Protein AF-A0A9P3CLR7-F1 (afdb_monomer)

InterPro domains:
  IPR032157 Proteasome assembly chaperone 4 [PF16093] (35-112)

Foldseek 3Di:
DDPPDPPPDDDPPDPPDFDWDWDWDQFPVDRFKIWIWTWTDDPFEIEIEIEIDGNPDDVPPDFAWAWKKKWAQDPVDLQFIDMDTPGHDPQCRVVQRVVQSVCCSLVVGIYIGIYGPPPHPVRCPPVDPDRDDPPDDPPPPD

Radius of gyration: 17.9 Å; Cα contacts (8 Å, |Δi|>4): 237; chains: 1; bounding box: 57×42×43 Å

Solvent-accessible surface area (backbone atoms only — not comparable to full-atom values): 8605 Å² total; per-residue (Å²): 138,84,84,80,79,82,80,76,79,85,58,96,80,74,74,89,80,51,78,60,48,74,46,78,44,74,44,94,89,42,92,52,40,29,40,38,35,41,36,35,62,51,100,76,37,34,42,36,41,38,40,60,46,52,70,86,54,62,91,84,67,80,76,53,80,30,9,27,21,39,13,38,52,35,88,89,42,64,90,59,42,48,75,47,74,81,38,85,30,92,87,35,37,70,59,31,47,52,50,16,35,53,49,7,55,74,66,71,35,33,23,39,21,36,34,29,56,78,52,59,68,84,72,57,79,74,72,71,84,68,84,84,58,95,86,68,67,88,78,79,80,122

Structure (mmCIF, N/CA/C/O backbone):
data_AF-A0A9P3CLR7-F1
#
_entry.id   AF-A0A9P3CLR7-F1
#
loop_
_atom_site.group_PDB
_atom_site.id
_atom_site.type_symbol
_atom_site.label_atom_id
_atom_site.label_alt_id
_atom_site.label_comp_id
_atom_site.label_asym_id
_atom_site.label_entity_id
_atom_site.label_seq_id
_atom_site.pdbx_PDB_ins_code
_atom_site.Cartn_x
_atom_site.Cartn_y
_atom_site.Cartn_z
_atom_site.occupancy
_atom_site.B_iso_or_equiv
_atom_site.auth_seq_id
_atom_site.auth_comp_id
_atom_site.auth_asym_id
_atom_site.auth_atom_id
_atom_site.pdbx_PDB_model_num
ATOM 1 N N . MET A 1 1 ? 40.176 19.729 29.221 1.00 38.62 1 MET A N 1
ATOM 2 C CA . MET A 1 1 ? 39.387 18.941 28.251 1.00 38.62 1 MET A CA 1
ATOM 3 C C . MET A 1 1 ? 37.921 19.200 28.552 1.00 38.62 1 MET A C 1
ATOM 5 O O . MET A 1 1 ? 37.453 18.751 29.587 1.00 38.62 1 MET A O 1
ATOM 9 N N . ALA A 1 2 ? 37.247 20.025 27.751 1.00 32.38 2 ALA A N 1
ATOM 10 C CA . ALA A 1 2 ? 35.839 20.357 27.956 1.00 32.38 2 ALA A CA 1
ATOM 11 C C . ALA A 1 2 ? 34.982 19.419 27.096 1.00 32.38 2 ALA A C 1
ATOM 13 O O . ALA A 1 2 ? 35.128 19.404 25.877 1.00 32.38 2 ALA A O 1
ATOM 14 N N . ILE A 1 3 ? 34.137 18.617 27.744 1.00 37.31 3 ILE A N 1
ATOM 15 C CA . ILE A 1 3 ? 33.070 17.856 27.092 1.00 37.31 3 ILE A CA 1
ATOM 16 C C . ILE A 1 3 ? 31.961 18.857 26.773 1.00 37.31 3 ILE A C 1
ATOM 18 O O . ILE A 1 3 ? 31.272 19.345 27.665 1.00 37.31 3 ILE A O 1
ATOM 22 N N . SER A 1 4 ? 31.828 19.205 25.499 1.00 36.50 4 SER A N 1
ATOM 23 C CA . SER A 1 4 ? 30.659 19.898 24.974 1.00 36.50 4 SER A CA 1
ATOM 24 C C . SER A 1 4 ? 29.524 18.885 24.865 1.00 36.50 4 SER A C 1
ATOM 26 O O . SER A 1 4 ? 29.508 18.033 23.981 1.00 36.50 4 SER A O 1
ATOM 28 N N . THR A 1 5 ? 28.600 18.942 25.818 1.00 39.31 5 THR A N 1
ATOM 29 C CA . THR A 1 5 ? 27.315 18.248 25.751 1.00 39.31 5 THR A CA 1
ATOM 30 C C . THR A 1 5 ? 26.429 19.043 24.795 1.00 39.31 5 THR A C 1
ATOM 32 O O . THR A 1 5 ? 25.925 20.107 25.149 1.00 39.31 5 THR A O 1
ATOM 35 N N . GLU A 1 6 ? 26.287 18.579 23.554 1.00 38.53 6 GLU A N 1
ATOM 36 C CA . GLU A 1 6 ? 25.289 19.124 22.632 1.00 38.53 6 GLU A CA 1
ATOM 37 C C . GLU A 1 6 ? 23.899 18.669 23.089 1.00 38.53 6 GLU A C 1
ATOM 39 O O . GLU A 1 6 ? 23.469 17.539 22.864 1.00 38.53 6 GLU A O 1
ATOM 44 N N . THR A 1 7 ? 23.198 19.566 23.778 1.00 42.62 7 THR A N 1
ATOM 45 C CA . THR A 1 7 ? 21.771 19.440 24.073 1.00 42.62 7 THR A CA 1
ATOM 46 C C . THR A 1 7 ? 20.997 19.567 22.760 1.00 42.62 7 THR A C 1
ATOM 48 O O . THR A 1 7 ? 20.722 20.671 22.291 1.00 42.62 7 THR A O 1
ATOM 51 N N . GLN A 1 8 ? 20.672 18.431 22.140 1.00 46.34 8 GLN A N 1
ATOM 52 C CA . GLN A 1 8 ? 19.865 18.378 20.924 1.00 46.34 8 GLN A CA 1
ATOM 53 C C . GLN A 1 8 ? 18.441 18.866 21.226 1.00 46.34 8 GLN A C 1
ATOM 55 O O . GLN A 1 8 ? 17.709 18.268 22.015 1.00 46.34 8 GLN A O 1
ATOM 60 N N . ALA A 1 9 ? 18.061 19.983 20.603 1.00 45.53 9 ALA A N 1
ATOM 61 C CA . ALA A 1 9 ? 16.743 20.586 20.734 1.00 45.53 9 ALA A CA 1
ATOM 62 C C . ALA A 1 9 ? 15.651 19.609 20.268 1.00 45.53 9 ALA A C 1
ATOM 64 O O . ALA A 1 9 ? 15.642 19.162 19.119 1.00 45.53 9 ALA A O 1
ATOM 65 N N . THR A 1 10 ? 14.708 19.290 21.152 1.00 43.72 10 THR A N 1
ATOM 66 C CA . THR A 1 10 ? 13.539 18.472 20.822 1.00 43.72 10 THR A CA 1
ATOM 67 C C . THR A 1 10 ? 12.561 19.292 19.985 1.00 43.72 10 THR A C 1
ATOM 69 O O . THR A 1 10 ? 11.785 20.090 20.511 1.00 43.72 10 THR A O 1
ATOM 72 N N . VAL A 1 11 ? 12.604 19.095 18.669 1.00 58.28 11 VAL A N 1
ATOM 73 C CA . VAL A 1 11 ? 11.518 19.455 17.751 1.00 58.28 11 VAL A CA 1
ATOM 74 C C . VAL A 1 11 ? 10.360 18.483 17.990 1.00 58.28 11 VAL A C 1
ATOM 76 O O . VAL A 1 11 ? 10.569 17.272 18.057 1.00 58.28 11 VAL A O 1
ATOM 79 N N . ASN A 1 12 ? 9.132 18.996 18.117 1.00 45.81 12 ASN A N 1
ATOM 80 C CA . ASN A 1 12 ? 7.925 18.167 18.199 1.00 45.81 12 ASN A CA 1
ATOM 81 C C . ASN A 1 12 ? 7.864 17.210 16.993 1.00 45.81 12 ASN A C 1
ATOM 83 O O . ASN A 1 12 ? 7.601 17.642 15.874 1.00 45.81 12 ASN A O 1
ATOM 87 N N . GLY A 1 13 ? 8.128 15.920 17.230 1.00 50.97 13 GLY A N 1
ATOM 88 C CA . GLY A 1 13 ? 8.166 14.880 16.195 1.00 50.97 13 GLY A CA 1
ATOM 89 C C . GLY A 1 13 ? 9.228 13.793 16.395 1.00 50.97 13 GLY A C 1
ATOM 90 O O . GLY A 1 13 ? 9.168 12.762 15.731 1.00 50.97 13 GLY A O 1
ATOM 91 N N . THR A 1 14 ? 10.177 13.961 17.320 1.00 47.56 14 THR A N 1
ATOM 92 C CA . THR A 1 14 ? 11.213 12.950 17.584 1.00 47.56 14 THR A CA 1
ATOM 93 C C . THR A 1 14 ? 10.701 11.837 18.502 1.00 47.56 14 THR A C 1
ATOM 95 O O . THR A 1 14 ? 10.959 11.836 19.704 1.00 47.56 14 THR A O 1
ATOM 98 N N . HIS A 1 15 ? 9.991 10.853 17.945 1.00 52.66 15 HIS A N 1
ATOM 99 C CA . HIS A 1 15 ? 9.969 9.524 18.558 1.00 52.66 15 HIS A CA 1
ATOM 100 C C . HIS A 1 15 ? 11.337 8.879 18.300 1.00 52.66 15 HIS A C 1
ATOM 102 O O . HIS A 1 15 ? 11.645 8.479 17.183 1.00 52.66 15 HIS A O 1
ATOM 108 N N . THR A 1 16 ? 12.184 8.834 19.326 1.00 53.66 16 THR A N 1
ATOM 109 C CA . THR A 1 16 ? 13.605 8.457 19.246 1.00 53.66 16 THR A CA 1
ATOM 110 C C . THR A 1 16 ? 13.875 6.950 19.191 1.00 53.66 16 THR A C 1
ATOM 112 O O . THR A 1 16 ? 15.010 6.548 19.413 1.00 53.66 16 THR A O 1
ATOM 115 N N . ASP A 1 17 ? 12.882 6.097 18.919 1.00 55.81 17 ASP A N 1
ATOM 116 C CA . ASP A 1 17 ? 13.094 4.643 19.000 1.00 55.81 17 ASP A CA 1
ATOM 117 C C . ASP A 1 17 ? 12.179 3.817 18.079 1.00 55.81 17 ASP A C 1
ATOM 119 O O . ASP A 1 17 ? 11.542 2.848 18.483 1.00 55.81 17 ASP A O 1
ATOM 123 N N . SER A 1 18 ? 12.067 4.210 16.808 1.00 60.91 18 SER A N 1
ATOM 124 C CA . SER A 1 18 ? 11.531 3.315 15.776 1.00 60.91 18 SER A CA 1
ATOM 125 C C . SER A 1 18 ? 12.530 3.198 14.634 1.00 60.91 18 SER A C 1
ATOM 127 O O . SER A 1 18 ? 12.370 3.829 13.588 1.00 60.91 18 SER A O 1
ATOM 129 N N . LYS A 1 19 ? 13.596 2.415 14.840 1.00 72.19 19 LYS A N 1
ATOM 130 C CA . LYS A 1 19 ? 14.487 2.028 13.742 1.00 72.19 19 LYS A CA 1
ATOM 131 C C . LYS A 1 19 ? 13.629 1.407 12.624 1.00 72.19 19 LYS A C 1
ATOM 133 O O . LYS A 1 19 ? 12.928 0.432 12.911 1.00 72.19 19 LYS A O 1
ATOM 138 N N . PRO A 1 20 ? 13.648 1.950 11.392 1.00 74.06 20 PRO A N 1
ATOM 139 C CA . PRO A 1 20 ? 12.939 1.341 10.276 1.00 74.06 20 P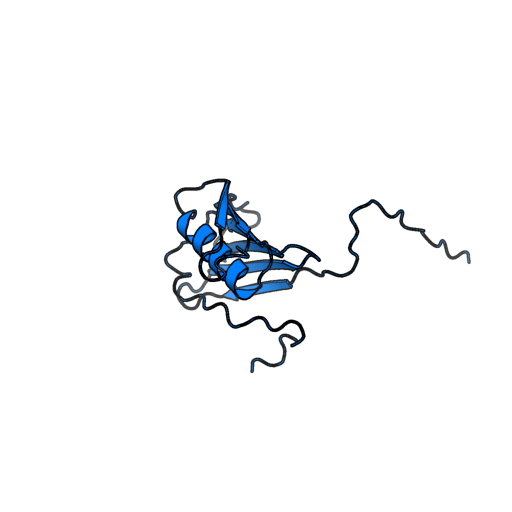RO A CA 1
ATOM 140 C C . PRO A 1 20 ? 13.415 -0.101 10.089 1.00 74.06 20 PRO A C 1
ATOM 142 O O . PRO A 1 20 ? 14.616 -0.378 10.102 1.00 74.06 20 PRO A O 1
ATOM 145 N N . LEU A 1 21 ? 12.472 -1.031 9.973 1.00 80.56 21 LEU A N 1
ATOM 146 C CA . LEU A 1 21 ? 12.766 -2.408 9.614 1.00 80.56 21 LEU A CA 1
ATOM 147 C C . LEU A 1 21 ? 12.962 -2.456 8.102 1.00 80.56 21 LEU A C 1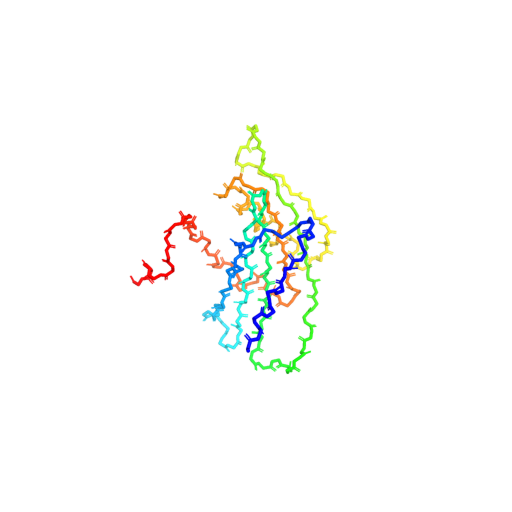
ATOM 149 O O . LEU A 1 21 ? 12.002 -2.339 7.342 1.00 80.56 21 LEU A O 1
ATOM 153 N N . GLU A 1 22 ? 14.211 -2.621 7.693 1.00 82.19 22 GLU A N 1
ATOM 154 C CA . GLU A 1 22 ? 14.605 -2.761 6.297 1.00 82.19 22 GLU A CA 1
ATOM 155 C C . GLU A 1 22 ? 14.810 -4.242 5.980 1.00 82.19 22 GLU A C 1
ATOM 157 O O . GLU A 1 22 ? 15.539 -4.948 6.683 1.00 82.19 22 GLU A O 1
ATOM 162 N N . LEU A 1 23 ? 14.132 -4.729 4.945 1.00 80.06 23 LEU A N 1
ATOM 163 C CA . LEU A 1 23 ? 14.207 -6.111 4.495 1.00 80.06 23 LEU A CA 1
ATOM 164 C C . LEU A 1 23 ? 14.378 -6.135 2.979 1.00 80.06 23 LEU A C 1
ATOM 166 O O . LEU A 1 23 ? 13.512 -5.655 2.256 1.00 80.06 23 LEU A O 1
ATOM 170 N N . ALA A 1 24 ? 15.470 -6.731 2.512 1.00 80.12 24 ALA A N 1
ATOM 171 C CA . ALA A 1 24 ? 15.693 -7.012 1.101 1.00 80.12 24 ALA A CA 1
ATOM 172 C C . ALA A 1 24 ? 15.456 -8.505 0.842 1.00 80.12 24 ALA A C 1
ATOM 174 O O . ALA A 1 24 ? 16.032 -9.346 1.533 1.00 80.12 24 ALA A O 1
ATOM 175 N N . ILE A 1 25 ? 14.593 -8.834 -0.118 1.00 79.69 25 ILE A N 1
ATOM 176 C CA . ILE A 1 25 ? 14.277 -10.215 -0.498 1.00 79.69 25 ILE A CA 1
ATOM 177 C C . ILE A 1 25 ? 14.556 -10.384 -1.985 1.00 79.69 25 ILE A C 1
ATOM 179 O O . ILE A 1 25 ? 13.980 -9.676 -2.812 1.00 79.69 25 ILE A O 1
ATOM 183 N N . ASP A 1 26 ? 15.399 -11.354 -2.320 1.00 78.88 26 ASP A N 1
ATOM 184 C CA . ASP A 1 26 ? 15.606 -11.777 -3.701 1.00 78.88 26 ASP A CA 1
ATOM 185 C C . ASP A 1 26 ? 14.389 -12.600 -4.155 1.00 78.88 26 ASP A C 1
ATOM 187 O O . ASP A 1 26 ? 13.971 -13.538 -3.464 1.00 78.88 26 ASP A O 1
ATOM 191 N N . LEU A 1 27 ? 13.779 -12.260 -5.296 1.00 70.00 27 LEU A N 1
ATOM 192 C CA . LEU A 1 27 ? 12.627 -13.031 -5.764 1.00 70.00 27 LEU A CA 1
ATOM 193 C C . LEU A 1 27 ? 13.081 -14.346 -6.416 1.00 70.00 27 LEU A C 1
ATOM 195 O O . LEU A 1 27 ? 13.928 -14.341 -7.308 1.00 70.00 27 LEU A O 1
ATOM 199 N N . PRO A 1 28 ? 12.442 -15.482 -6.085 1.00 65.31 28 PRO A N 1
ATOM 200 C CA . PRO A 1 28 ? 12.811 -16.784 -6.642 1.00 65.31 28 PRO A CA 1
ATOM 201 C C . PRO A 1 28 ? 12.490 -16.926 -8.137 1.00 65.31 28 PRO A C 1
ATOM 203 O O . PRO A 1 28 ? 12.972 -17.854 -8.780 1.00 65.31 28 PRO A O 1
ATOM 206 N N . ARG A 1 29 ? 11.637 -16.052 -8.692 1.00 65.25 29 ARG A N 1
ATOM 207 C CA . ARG A 1 29 ? 11.154 -16.141 -10.079 1.00 65.25 29 ARG A CA 1
ATOM 208 C C . ARG A 1 29 ? 11.986 -15.326 -11.074 1.00 65.25 29 ARG A C 1
ATOM 210 O O . ARG A 1 29 ? 11.907 -15.598 -12.267 1.00 65.25 29 ARG A O 1
ATOM 217 N N . SER A 1 30 ? 12.781 -14.380 -10.585 1.00 66.50 30 SER A N 1
ATOM 218 C CA . SER A 1 30 ? 13.512 -13.390 -11.379 1.00 66.50 30 SER A CA 1
ATOM 219 C C . SER A 1 30 ? 14.907 -13.191 -10.770 1.00 66.50 30 SER A C 1
ATOM 221 O O . SER A 1 30 ? 15.102 -12.294 -9.943 1.00 66.50 30 SER A O 1
ATOM 223 N N . PRO A 1 31 ? 15.879 -14.057 -11.112 1.00 65.19 31 PRO A N 1
ATOM 224 C CA . PRO A 1 31 ? 17.245 -13.936 -10.614 1.00 65.19 31 PRO A CA 1
ATOM 225 C C . PRO A 1 31 ? 17.848 -12.610 -11.099 1.00 65.19 31 PRO A C 1
ATOM 227 O O . PRO A 1 31 ? 18.172 -12.472 -12.272 1.00 65.19 31 PRO A O 1
ATOM 230 N N . GLY A 1 32 ? 17.938 -11.634 -10.193 1.00 70.88 32 GLY A N 1
ATOM 231 C CA . GLY A 1 32 ? 18.393 -10.266 -10.471 1.00 70.88 32 GLY A CA 1
ATOM 232 C C . GLY A 1 32 ? 17.517 -9.186 -9.828 1.00 70.88 32 GLY A C 1
ATOM 233 O O . GLY A 1 32 ? 18.026 -8.137 -9.437 1.00 70.88 32 GLY A O 1
ATOM 234 N N . LEU A 1 33 ? 16.228 -9.472 -9.606 1.00 75.81 33 LEU A N 1
ATOM 235 C CA . LEU A 1 33 ? 15.305 -8.535 -8.966 1.00 75.81 33 LEU A CA 1
ATOM 236 C C . LEU A 1 33 ? 15.282 -8.728 -7.445 1.00 75.81 33 LEU A C 1
ATOM 238 O O . LEU A 1 33 ? 15.056 -9.832 -6.936 1.00 75.81 33 LEU A O 1
ATOM 242 N N . LYS A 1 34 ? 15.453 -7.624 -6.718 1.00 78.81 34 LYS A N 1
ATOM 243 C CA . LYS A 1 34 ? 15.339 -7.566 -5.258 1.00 78.81 34 LYS A CA 1
ATOM 244 C C . LYS A 1 34 ? 14.189 -6.664 -4.854 1.00 78.81 34 LYS A C 1
ATOM 246 O O . LYS A 1 34 ? 14.073 -5.551 -5.359 1.00 78.81 34 LYS A O 1
ATOM 251 N N . LEU A 1 35 ? 13.364 -7.115 -3.914 1.00 80.69 35 LEU A N 1
ATOM 252 C CA . LEU A 1 35 ? 12.379 -6.263 -3.249 1.00 80.69 35 LEU A CA 1
ATOM 253 C C . LEU A 1 35 ? 12.980 -5.700 -1.977 1.00 80.69 35 LEU A C 1
ATOM 255 O O . LEU A 1 35 ? 13.351 -6.465 -1.092 1.00 80.69 35 LEU A O 1
ATOM 259 N N . ASN A 1 36 ? 12.997 -4.381 -1.860 1.00 84.19 36 ASN A N 1
ATOM 260 C CA . ASN A 1 36 ? 13.383 -3.679 -0.650 1.00 84.19 36 ASN A CA 1
ATOM 261 C C . ASN A 1 36 ? 12.117 -3.163 0.043 1.00 84.19 36 ASN A C 1
ATOM 263 O O . ASN A 1 36 ? 11.316 -2.410 -0.511 1.00 84.19 36 ASN A O 1
ATOM 267 N N . LEU A 1 37 ? 11.919 -3.609 1.273 1.00 84.31 37 LEU A N 1
ATOM 268 C CA . LEU A 1 37 ? 10.801 -3.271 2.139 1.00 84.31 37 LEU A CA 1
ATOM 269 C C . LEU A 1 37 ? 11.337 -2.414 3.277 1.00 84.31 37 LEU A C 1
ATOM 271 O O . LEU A 1 37 ? 12.168 -2.874 4.052 1.00 84.31 37 LEU A O 1
ATOM 275 N N . HIS A 1 38 ? 10.849 -1.187 3.396 1.00 87.12 38 HIS A N 1
ATOM 276 C CA . HIS A 1 38 ? 11.182 -0.280 4.486 1.00 87.12 38 HIS A CA 1
ATOM 277 C C . HIS A 1 38 ? 9.915 -0.061 5.313 1.00 87.12 38 HIS A C 1
ATOM 279 O O . HIS A 1 38 ? 8.968 0.600 4.881 1.00 87.12 38 HIS A O 1
ATOM 285 N N . LEU A 1 39 ? 9.877 -0.665 6.497 1.00 84.94 39 LEU A N 1
ATOM 286 C CA . LEU A 1 39 ? 8.744 -0.617 7.410 1.00 84.94 39 LEU A CA 1
ATOM 287 C C . LEU A 1 39 ? 9.073 0.261 8.620 1.00 84.94 39 LEU A C 1
ATOM 289 O O . LEU A 1 39 ? 9.881 -0.107 9.469 1.00 84.94 39 LEU A O 1
ATOM 293 N N . THR A 1 40 ? 8.373 1.381 8.756 1.00 86.62 40 THR A N 1
ATOM 294 C CA . THR A 1 40 ? 8.469 2.262 9.925 1.00 86.62 40 THR A CA 1
ATOM 295 C C . THR A 1 40 ? 7.236 2.080 10.799 1.00 86.62 40 THR A C 1
ATOM 297 O O . THR A 1 40 ? 6.109 2.362 10.386 1.00 86.62 40 THR A O 1
ATOM 300 N N . ILE A 1 41 ? 7.440 1.609 12.027 1.00 84.06 41 ILE A N 1
ATOM 301 C CA . ILE A 1 41 ? 6.365 1.419 13.004 1.00 84.06 41 ILE A CA 1
ATOM 302 C C . ILE A 1 41 ? 6.313 2.652 13.903 1.00 84.06 41 ILE A C 1
ATOM 304 O O . ILE A 1 41 ? 7.195 2.856 14.730 1.00 84.06 41 ILE A O 1
ATOM 308 N N . LEU A 1 42 ? 5.269 3.463 13.756 1.00 83.94 42 LEU A N 1
ATOM 309 C CA . LEU A 1 42 ? 5.005 4.610 14.620 1.00 83.94 42 LEU A CA 1
ATOM 310 C C . LEU A 1 42 ? 4.040 4.210 15.746 1.00 83.94 42 LEU A C 1
ATOM 312 O O . LEU A 1 42 ? 3.390 3.162 15.707 1.00 83.94 42 LEU A O 1
ATOM 316 N N . ALA A 1 43 ? 3.898 5.071 16.756 1.00 82.38 43 ALA A N 1
ATOM 317 C CA . ALA A 1 43 ? 3.028 4.801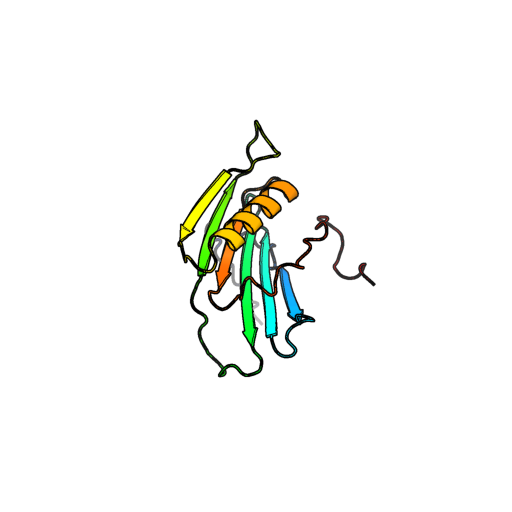 17.904 1.00 82.38 43 ALA A CA 1
ATOM 318 C C . ALA A 1 43 ? 1.567 4.507 17.487 1.00 82.38 43 ALA A C 1
ATOM 320 O O . ALA A 1 43 ? 0.939 3.559 17.978 1.00 82.38 43 ALA A O 1
ATOM 321 N N . ASN A 1 44 ? 1.043 5.286 16.533 1.00 84.38 44 ASN A N 1
ATOM 322 C CA . ASN A 1 44 ? -0.359 5.232 16.103 1.00 84.38 44 ASN A CA 1
ATOM 323 C C . ASN A 1 44 ? -0.561 4.846 14.626 1.00 84.38 44 ASN A C 1
ATOM 325 O O . ASN A 1 44 ? -1.691 4.792 14.151 1.00 84.38 44 ASN A O 1
ATOM 329 N N . SER A 1 45 ? 0.507 4.586 13.878 1.00 87.38 45 SER A N 1
ATOM 330 C CA . SER A 1 45 ? 0.405 4.239 12.461 1.00 87.38 45 SER A CA 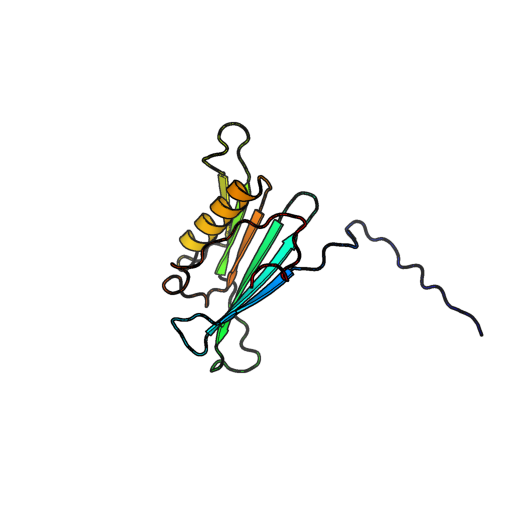1
ATOM 331 C C . SER A 1 45 ? 1.609 3.436 11.999 1.00 87.38 45 SER A C 1
ATOM 333 O O . SER A 1 45 ? 2.616 3.326 12.693 1.00 87.38 45 SER A O 1
ATOM 335 N N . ILE A 1 46 ? 1.487 2.832 10.826 1.00 89.38 46 ILE A N 1
ATOM 336 C CA . ILE A 1 46 ? 2.546 2.031 10.222 1.00 89.38 46 ILE A CA 1
ATOM 337 C C . ILE A 1 46 ? 2.784 2.555 8.814 1.00 89.38 46 ILE A C 1
ATOM 339 O O . ILE A 1 46 ? 1.826 2.742 8.068 1.00 89.38 46 ILE A O 1
ATOM 343 N N . LEU A 1 47 ? 4.040 2.806 8.459 1.00 89.94 47 LEU A N 1
ATOM 344 C CA . LEU A 1 47 ? 4.440 3.227 7.119 1.00 89.94 47 LEU A CA 1
ATOM 345 C C . LEU A 1 47 ? 5.192 2.077 6.459 1.00 89.94 47 LEU A C 1
ATOM 347 O O . LEU A 1 47 ? 6.188 1.612 7.005 1.00 89.94 47 LEU A O 1
ATOM 351 N N . LEU A 1 48 ? 4.721 1.619 5.305 1.00 88.62 48 LEU A N 1
ATOM 352 C CA . LEU A 1 48 ? 5.393 0.607 4.501 1.00 88.62 48 LEU A CA 1
ATOM 353 C C . LEU A 1 48 ? 5.752 1.190 3.140 1.00 88.62 48 LEU A C 1
ATOM 355 O O . LEU A 1 48 ? 4.852 1.451 2.343 1.00 88.62 48 LEU A O 1
ATOM 359 N N . PHE A 1 49 ? 7.053 1.276 2.877 1.00 88.81 49 PHE A N 1
ATOM 360 C CA . PHE A 1 49 ? 7.611 1.579 1.569 1.00 88.81 49 PHE A CA 1
ATOM 361 C C . PHE A 1 49 ? 8.120 0.298 0.923 1.00 88.81 49 PHE A C 1
ATOM 363 O O . PHE A 1 49 ? 8.987 -0.375 1.473 1.00 88.81 49 PHE A O 1
ATOM 370 N N . LEU A 1 50 ? 7.573 -0.042 -0.240 1.00 85.19 50 LEU A N 1
ATOM 371 C CA . LEU A 1 50 ? 8.060 -1.138 -1.068 1.00 85.19 50 LEU A CA 1
ATOM 372 C C . LEU A 1 50 ? 8.713 -0.568 -2.326 1.00 85.19 50 LEU A C 1
ATOM 374 O O . LEU A 1 50 ? 8.068 0.144 -3.097 1.00 85.19 50 LEU A O 1
ATOM 378 N N . THR A 1 51 ? 9.970 -0.923 -2.547 1.00 83.38 51 THR A N 1
ATOM 379 C CA . THR A 1 51 ? 10.712 -0.618 -3.768 1.00 83.38 51 THR A CA 1
ATOM 380 C C . THR A 1 51 ? 11.292 -1.903 -4.347 1.00 83.38 51 THR A C 1
ATOM 382 O O . THR A 1 51 ? 11.483 -2.893 -3.641 1.00 83.38 51 THR A O 1
ATOM 385 N N . SER A 1 52 ? 11.546 -1.912 -5.647 1.00 79.50 52 SER A N 1
ATOM 386 C CA . SER A 1 52 ? 12.295 -2.972 -6.314 1.00 79.50 52 SER A CA 1
ATOM 387 C C . SER A 1 52 ? 13.599 -2.399 -6.842 1.00 79.50 52 SER A C 1
ATOM 389 O O . SER A 1 52 ? 13.675 -1.221 -7.179 1.00 79.50 52 SER A O 1
ATOM 391 N N . THR A 1 53 ? 14.630 -3.226 -6.880 1.00 78.06 53 THR A N 1
ATOM 392 C CA . THR A 1 53 ? 15.904 -2.909 -7.519 1.00 78.06 53 THR A CA 1
ATOM 393 C C . THR A 1 53 ? 16.293 -4.086 -8.388 1.00 78.06 53 THR A C 1
ATOM 395 O O . THR A 1 53 ? 16.396 -5.204 -7.877 1.00 78.06 53 THR A O 1
ATOM 398 N N . ASP A 1 54 ? 16.510 -3.838 -9.672 1.00 78.19 54 ASP A N 1
ATOM 399 C CA . ASP A 1 54 ? 17.110 -4.802 -10.586 1.00 78.19 54 ASP A CA 1
ATOM 400 C C . ASP A 1 54 ? 18.639 -4.653 -10.568 1.00 78.19 54 ASP A C 1
ATOM 402 O O . ASP A 1 54 ? 19.177 -3.545 -10.579 1.00 78.19 54 ASP A O 1
ATOM 406 N N . SER A 1 55 ? 19.350 -5.776 -10.514 1.00 72.19 55 SER A N 1
ATOM 407 C CA . SER A 1 55 ? 20.805 -5.840 -10.639 1.00 72.19 55 SER A CA 1
ATOM 408 C C . SER A 1 55 ? 21.348 -5.318 -11.972 1.00 72.19 55 SER A C 1
ATOM 410 O O . SER A 1 55 ? 22.498 -4.886 -12.002 1.00 72.19 55 SER A O 1
ATOM 412 N N . ASP A 1 56 ? 20.548 -5.350 -13.043 1.00 70.69 56 ASP A N 1
ATOM 413 C CA . ASP A 1 56 ? 20.946 -4.865 -14.374 1.00 70.69 56 ASP A CA 1
ATOM 414 C C . ASP A 1 56 ? 20.550 -3.389 -14.604 1.00 70.69 56 ASP A C 1
ATOM 416 O O . ASP A 1 56 ? 20.843 -2.793 -15.644 1.00 70.69 56 ASP A O 1
ATOM 420 N N . ALA A 1 57 ? 19.886 -2.762 -13.623 1.00 68.19 57 ALA A N 1
ATOM 421 C CA . ALA A 1 57 ? 19.520 -1.355 -13.695 1.00 68.19 57 ALA A CA 1
ATOM 422 C C . ALA A 1 57 ? 20.734 -0.437 -13.483 1.00 68.19 57 ALA A C 1
ATOM 424 O O . ALA A 1 57 ? 21.649 -0.711 -12.704 1.00 68.19 57 ALA A O 1
ATOM 425 N N . LEU A 1 58 ? 20.714 0.714 -14.163 1.00 67.19 58 LEU A N 1
ATOM 426 C CA . LEU A 1 58 ? 21.742 1.746 -14.029 1.00 67.19 58 LEU A CA 1
ATOM 427 C C . LEU A 1 58 ? 21.887 2.194 -12.559 1.00 67.19 58 LEU A C 1
ATOM 429 O O . LEU A 1 58 ? 20.876 2.485 -11.906 1.00 67.19 58 LEU A O 1
ATOM 433 N N . PRO A 1 59 ? 23.122 2.335 -12.037 1.00 59.25 59 PRO A N 1
ATOM 434 C CA . PRO A 1 59 ? 23.335 2.904 -10.711 1.00 59.25 59 PRO A CA 1
ATOM 435 C C . PRO A 1 59 ? 22.756 4.328 -10.673 1.00 59.25 59 PRO A C 1
ATOM 437 O O . PRO A 1 59 ? 23.006 5.120 -11.579 1.00 59.25 59 PRO A O 1
ATOM 440 N N . ASN A 1 60 ? 21.975 4.644 -9.632 1.00 60.50 60 ASN A N 1
ATOM 441 C CA . ASN A 1 60 ? 21.175 5.874 -9.476 1.00 60.50 60 ASN A CA 1
ATOM 442 C C . ASN A 1 60 ? 19.939 6.024 -10.387 1.00 60.50 60 ASN A C 1
ATOM 444 O O . ASN A 1 60 ? 19.427 7.138 -10.529 1.00 60.50 60 ASN A O 1
ATOM 448 N N . SER A 1 61 ? 19.395 4.943 -10.954 1.00 63.84 61 SER A N 1
ATOM 449 C CA . SER A 1 61 ? 18.057 5.015 -11.552 1.00 63.84 61 SER A CA 1
ATOM 450 C C . SER A 1 61 ? 17.018 5.342 -10.470 1.00 63.84 61 SER A C 1
ATOM 452 O O . SER A 1 61 ? 16.759 4.546 -9.567 1.00 63.84 61 SER A O 1
ATOM 454 N N . ALA A 1 62 ? 16.463 6.555 -10.512 1.00 63.00 62 ALA A N 1
ATOM 455 C CA . ALA A 1 62 ? 15.410 6.973 -9.597 1.0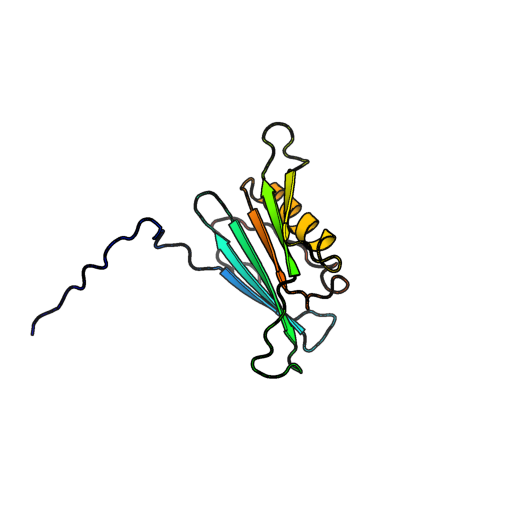0 63.00 62 ALA A CA 1
ATOM 456 C C . ALA A 1 62 ? 14.099 6.294 -10.007 1.00 63.00 62 ALA A C 1
ATOM 458 O O . ALA A 1 62 ? 13.492 6.654 -11.016 1.00 63.00 62 ALA A O 1
ATOM 459 N N . VAL A 1 63 ? 13.668 5.310 -9.220 1.00 71.81 63 VAL A N 1
ATOM 460 C CA . VAL A 1 63 ? 12.411 4.600 -9.468 1.00 71.81 63 VAL A CA 1
ATOM 461 C C . VAL A 1 63 ? 11.235 5.550 -9.248 1.00 71.81 63 VAL A C 1
ATOM 463 O O . VAL A 1 63 ? 11.157 6.239 -8.226 1.00 71.81 63 VAL A O 1
ATOM 466 N N . GLN A 1 64 ? 10.311 5.594 -10.208 1.00 77.56 64 GLN A N 1
ATOM 467 C CA . GLN A 1 64 ? 9.102 6.406 -10.096 1.00 77.56 64 GLN A CA 1
ATOM 468 C C . GLN A 1 64 ? 8.222 5.913 -8.942 1.00 77.56 64 GLN A C 1
ATOM 470 O O . GLN A 1 64 ? 8.112 4.716 -8.664 1.00 77.56 64 GLN A O 1
ATOM 475 N N . MET A 1 65 ? 7.598 6.855 -8.236 1.00 78.62 65 MET A N 1
ATOM 476 C CA . MET A 1 65 ? 6.675 6.539 -7.152 1.00 78.62 65 MET A CA 1
ATOM 477 C C . MET A 1 65 ? 5.356 6.037 -7.743 1.00 78.62 65 MET A C 1
ATOM 479 O O . MET A 1 65 ? 4.668 6.774 -8.444 1.00 78.62 65 MET A O 1
ATOM 483 N N . GLY A 1 66 ? 5.004 4.788 -7.438 1.00 85.62 66 GLY A N 1
ATOM 484 C CA . GLY A 1 66 ? 3.718 4.196 -7.789 1.00 85.62 66 GLY A CA 1
ATOM 485 C C . GLY A 1 66 ? 2.632 4.586 -6.786 1.00 85.62 66 GLY A C 1
ATOM 486 O O . GLY A 1 66 ? 2.719 5.606 -6.105 1.00 85.62 66 GLY A O 1
ATOM 487 N N . SER A 1 67 ? 1.580 3.773 -6.682 1.00 90.06 67 SER A N 1
ATOM 488 C CA . SER A 1 67 ? 0.402 4.103 -5.870 1.00 90.06 67 SER A CA 1
ATOM 489 C C . SER A 1 67 ? 0.711 4.242 -4.378 1.00 90.06 67 SER A C 1
ATOM 491 O O . SER A 1 67 ? 1.430 3.423 -3.799 1.00 90.06 67 SER A O 1
ATOM 493 N N . PHE A 1 68 ? 0.072 5.227 -3.740 1.00 92.75 68 PHE A N 1
ATOM 494 C CA . PHE A 1 68 ? 0.122 5.455 -2.298 1.00 92.75 68 PHE A CA 1
ATOM 495 C C . PHE A 1 68 ? -1.279 5.375 -1.700 1.00 92.75 68 PHE A C 1
ATOM 497 O O . PHE A 1 68 ? -2.1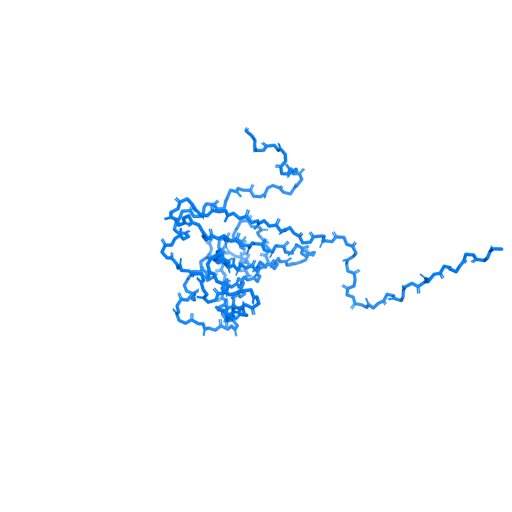68 6.145 -2.067 1.00 92.75 68 PHE A O 1
ATOM 504 N N . VAL A 1 69 ? -1.483 4.441 -0.772 1.00 94.44 69 VAL A N 1
ATOM 505 C CA . VAL A 1 69 ? -2.792 4.157 -0.179 1.00 94.44 69 VAL A CA 1
ATOM 506 C C . VAL A 1 69 ? -2.710 4.232 1.335 1.00 94.44 69 VAL A C 1
ATOM 508 O O . VAL A 1 69 ? -1.823 3.659 1.968 1.00 94.44 69 VAL A O 1
ATOM 511 N N . TYR A 1 70 ? -3.689 4.909 1.915 1.00 94.56 70 TYR A N 1
ATOM 512 C CA . TYR A 1 70 ? -3.959 4.907 3.339 1.00 94.56 70 TYR A CA 1
ATOM 513 C C . TYR A 1 70 ? -5.065 3.903 3.655 1.00 94.56 70 TYR A C 1
ATOM 515 O O . TYR A 1 70 ? -6.083 3.870 2.968 1.00 94.56 70 TYR A O 1
ATOM 523 N N . ALA A 1 71 ? -4.901 3.096 4.696 1.00 94.00 71 ALA A N 1
ATOM 524 C CA . ALA A 1 71 ? -5.942 2.202 5.180 1.00 94.00 71 ALA A CA 1
ATOM 525 C C . ALA A 1 71 ? -6.146 2.338 6.689 1.00 94.00 71 ALA A C 1
ATOM 527 O O . ALA A 1 71 ? -5.208 2.579 7.452 1.00 94.00 71 ALA A O 1
ATOM 528 N N . LEU A 1 72 ? -7.406 2.213 7.106 1.00 92.88 72 LEU A N 1
ATOM 529 C CA . LEU A 1 72 ? -7.859 2.455 8.470 1.00 92.88 72 LEU A CA 1
ATOM 530 C C . LEU A 1 72 ? -8.716 1.271 8.948 1.00 92.88 72 LEU A C 1
ATOM 532 O O . LEU A 1 72 ? -9.579 0.795 8.198 1.00 92.88 72 LEU A O 1
ATOM 536 N N . PRO A 1 73 ? -8.473 0.752 10.167 1.00 91.12 73 PRO A N 1
ATOM 537 C CA . PRO A 1 73 ? -9.229 -0.376 10.688 1.00 91.12 73 PRO A CA 1
ATOM 538 C C . PRO A 1 73 ? -10.624 0.086 11.109 1.00 91.12 73 PRO A C 1
ATOM 540 O O . PRO A 1 73 ? -10.763 0.983 11.939 1.00 91.12 73 PRO A O 1
ATOM 543 N N . ASP A 1 74 ? -11.661 -0.541 10.564 1.00 89.31 74 ASP A N 1
ATOM 544 C CA . ASP A 1 74 ? -13.021 -0.290 11.026 1.00 89.31 74 ASP A CA 1
ATOM 545 C C . ASP A 1 74 ? -13.255 -0.982 12.381 1.00 89.31 74 ASP A C 1
ATOM 547 O O . ASP A 1 74 ? -12.925 -2.155 12.573 1.00 89.31 74 ASP A O 1
ATOM 551 N N . ARG A 1 75 ? -13.817 -0.231 13.334 1.00 84.62 75 ARG A N 1
ATOM 552 C CA . ARG A 1 75 ? -14.164 -0.719 14.675 1.00 84.62 75 ARG A CA 1
ATOM 553 C C . ARG A 1 75 ? -15.451 -1.541 14.671 1.00 84.62 75 ARG A C 1
ATOM 555 O O . ARG A 1 75 ? -15.607 -2.392 15.540 1.00 84.62 75 ARG A O 1
ATOM 562 N N . TYR A 1 76 ? -16.354 -1.290 13.723 1.00 86.75 76 TYR A N 1
ATOM 563 C CA . TYR A 1 76 ? -17.630 -1.999 13.622 1.00 86.75 76 TYR A CA 1
ATOM 564 C C . TYR A 1 76 ? -17.491 -3.294 12.822 1.00 86.75 76 TYR A C 1
ATOM 566 O O . TYR A 1 76 ? -18.061 -4.314 13.204 1.00 86.75 76 TYR A O 1
ATOM 574 N N . ASN A 1 77 ? -16.688 -3.280 11.754 1.00 86.62 77 ASN A N 1
ATOM 575 C CA . ASN A 1 77 ? -16.393 -4.462 10.959 1.00 86.62 77 ASN A CA 1
ATOM 576 C C . ASN A 1 77 ? -14.876 -4.697 10.783 1.00 86.62 77 ASN A C 1
ATOM 578 O O . ASN A 1 77 ? -14.292 -4.307 9.767 1.00 86.62 77 ASN A O 1
ATOM 582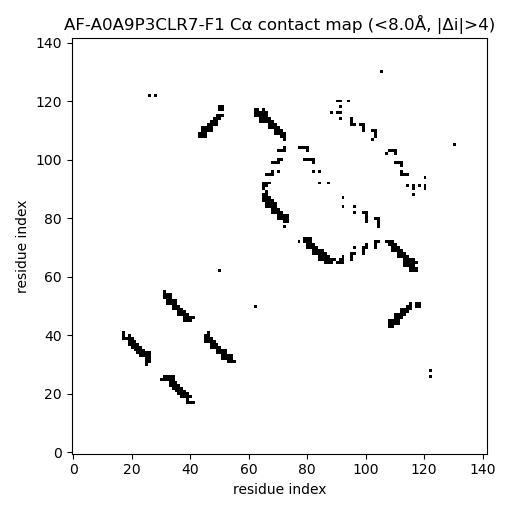 N N . PRO A 1 78 ? -14.218 -5.442 11.694 1.00 81.44 78 PRO A N 1
ATOM 583 C CA . PRO A 1 78 ? -12.776 -5.698 11.613 1.00 81.44 78 PRO A CA 1
ATOM 584 C C . PRO A 1 78 ? -12.373 -6.570 10.410 1.00 81.44 78 PRO A C 1
ATOM 586 O O . PRO A 1 78 ? -11.187 -6.709 10.105 1.00 81.44 78 PRO A O 1
ATOM 589 N N . SER A 1 79 ? -13.337 -7.185 9.715 1.00 84.56 79 SER A N 1
ATOM 590 C CA . SER A 1 79 ? -13.070 -7.965 8.504 1.00 84.56 79 SER A CA 1
ATOM 591 C C . SER A 1 79 ? -12.869 -7.092 7.261 1.00 84.56 79 SER A C 1
ATOM 593 O O . SER A 1 79 ? -12.209 -7.538 6.317 1.00 84.56 79 SER A O 1
ATOM 595 N N . GLN A 1 80 ? -13.376 -5.853 7.279 1.00 87.75 80 GLN A N 1
ATOM 596 C CA . GLN A 1 80 ? -13.428 -4.960 6.126 1.00 87.75 80 GLN A CA 1
ATOM 597 C C . GLN A 1 80 ? -12.828 -3.582 6.456 1.00 87.75 80 GLN A C 1
ATOM 599 O O . GLN A 1 80 ? -13.553 -2.626 6.716 1.00 87.75 80 GLN A O 1
ATOM 604 N N . PRO A 1 81 ? -11.492 -3.450 6.428 1.00 89.75 81 PRO A N 1
ATOM 605 C CA . PRO A 1 81 ? -10.839 -2.158 6.605 1.00 89.75 81 PRO A CA 1
ATOM 606 C C . PRO A 1 81 ? -11.129 -1.210 5.434 1.00 89.75 81 PRO A C 1
ATOM 608 O O . PRO A 1 81 ? -11.213 -1.624 4.269 1.00 89.75 81 PRO A O 1
ATOM 611 N N . MET A 1 82 ? -11.237 0.079 5.752 1.00 91.69 82 MET A N 1
ATOM 612 C CA . MET A 1 82 ? -11.422 1.148 4.773 1.00 91.69 82 MET A CA 1
ATOM 613 C C . MET A 1 82 ? -10.075 1.533 4.162 1.00 91.69 82 MET A C 1
ATOM 615 O O . MET A 1 82 ? -9.053 1.504 4.843 1.00 91.69 82 MET A O 1
ATOM 619 N N . SER A 1 83 ? -10.066 1.901 2.883 1.00 92.62 83 SER A N 1
ATOM 620 C CA . SER A 1 83 ? -8.857 2.316 2.166 1.00 92.62 83 SER A CA 1
ATOM 621 C C . SER A 1 83 ? -9.128 3.547 1.313 1.00 92.62 83 SER A C 1
ATOM 623 O O . SER A 1 83 ? -10.122 3.568 0.588 1.00 92.62 83 SER A O 1
ATOM 625 N N . THR A 1 84 ? -8.207 4.501 1.331 1.00 95.12 84 THR A N 1
ATOM 626 C CA . THR A 1 84 ? -8.238 5.737 0.552 1.00 95.12 84 THR A CA 1
ATOM 627 C C . THR A 1 84 ? -6.924 5.866 -0.205 1.00 95.12 84 THR A C 1
ATOM 629 O O . THR A 1 84 ? -5.857 5.911 0.406 1.00 95.12 84 THR A O 1
ATOM 632 N N . ALA A 1 85 ? -6.983 5.9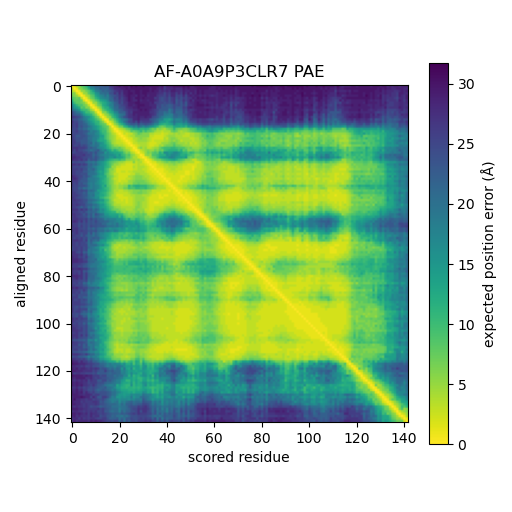20 -1.534 1.00 92.88 85 ALA A N 1
ATOM 633 C CA . ALA A 1 85 ? -5.804 6.188 -2.347 1.00 92.88 85 ALA A CA 1
ATOM 634 C C . ALA A 1 85 ? -5.467 7.685 -2.283 1.00 92.88 85 ALA A C 1
ATOM 636 O O . ALA A 1 85 ? -6.312 8.522 -2.587 1.00 92.88 85 ALA A O 1
ATOM 637 N N . LEU A 1 86 ? -4.246 8.007 -1.858 1.00 93.31 86 LEU A N 1
ATOM 638 C CA . LEU A 1 86 ? -3.710 9.371 -1.827 1.00 93.31 86 LEU A CA 1
ATOM 639 C C . LEU A 1 86 ? -2.989 9.708 -3.136 1.00 93.31 86 LEU A C 1
ATOM 641 O O . LEU A 1 86 ? -3.023 10.850 -3.583 1.00 93.31 86 LEU A O 1
ATOM 645 N N . TYR A 1 87 ? -2.370 8.702 -3.754 1.00 91.62 87 TYR A N 1
ATOM 646 C CA . TYR A 1 87 ? -1.795 8.783 -5.091 1.00 91.62 87 TYR A CA 1
ATOM 647 C C . TYR A 1 87 ? -2.165 7.528 -5.877 1.00 91.62 87 TYR A C 1
ATOM 649 O O . TYR A 1 87 ? -2.057 6.409 -5.368 1.00 91.62 87 TYR A O 1
ATOM 657 N N . THR A 1 88 ? -2.621 7.721 -7.110 1.00 90.50 88 THR A N 1
ATOM 658 C CA . THR A 1 88 ? -3.188 6.663 -7.946 1.00 90.50 88 THR A CA 1
ATOM 659 C C . THR A 1 88 ? -2.327 6.443 -9.181 1.00 90.50 88 THR A C 1
ATOM 661 O O . THR A 1 88 ? -2.312 7.286 -10.075 1.00 90.50 88 THR A O 1
ATOM 664 N N . ALA A 1 89 ? -1.670 5.289 -9.254 1.00 89.25 89 ALA A N 1
ATOM 665 C CA . ALA A 1 89 ? -1.015 4.792 -10.458 1.00 89.25 89 ALA A CA 1
ATOM 666 C C . ALA A 1 89 ? -1.739 3.510 -10.916 1.00 89.25 89 ALA A C 1
ATOM 668 O O . ALA A 1 89 ? -1.793 2.539 -10.152 1.00 89.25 89 ALA A O 1
ATOM 669 N N . PRO A 1 90 ? -2.324 3.476 -12.128 1.00 84.19 90 PRO A N 1
ATOM 670 C CA . PRO A 1 90 ? -3.245 2.412 -12.542 1.00 84.19 90 PRO A CA 1
ATOM 671 C C . PRO A 1 90 ? -2.608 1.014 -12.566 1.00 84.19 90 PRO A C 1
ATOM 673 O O . PRO A 1 90 ? -3.313 0.029 -12.395 1.00 84.19 90 PRO A O 1
ATOM 676 N N . SER A 1 91 ? -1.286 0.926 -12.722 1.00 83.94 91 SER A N 1
ATOM 677 C CA . SER A 1 91 ? -0.514 -0.323 -12.733 1.00 83.94 91 SER A CA 1
ATOM 678 C C . SER A 1 91 ? -0.327 -0.973 -11.355 1.00 83.94 91 SER A C 1
ATOM 680 O O . SER A 1 91 ? -0.073 -2.167 -11.283 1.00 83.94 91 SER A O 1
ATOM 682 N N . SER A 1 92 ? -0.429 -0.208 -10.261 1.00 85.81 92 SER A N 1
ATOM 683 C CA . SER A 1 92 ? -0.088 -0.664 -8.897 1.00 85.81 92 SER A CA 1
ATOM 684 C C . SER A 1 92 ? -1.191 -0.421 -7.861 1.00 85.81 92 SER A C 1
ATOM 686 O O . SER A 1 92 ? -1.058 -0.812 -6.700 1.00 85.81 92 SER A O 1
ATOM 688 N N . LEU A 1 93 ? -2.294 0.222 -8.255 1.00 88.88 93 LEU A N 1
ATOM 689 C CA . LEU A 1 93 ? -3.367 0.642 -7.352 1.00 88.88 93 LEU A CA 1
ATOM 690 C C . LEU A 1 93 ? -4.006 -0.535 -6.602 1.00 88.88 93 LEU A C 1
ATOM 692 O O . LEU A 1 93 ? -4.155 -0.489 -5.375 1.00 88.88 93 LEU A O 1
ATOM 696 N N . ASP A 1 94 ? -4.392 -1.581 -7.330 1.00 89.50 94 ASP A N 1
ATOM 697 C CA . ASP A 1 94 ? -5.084 -2.737 -6.760 1.00 89.50 94 ASP A CA 1
ATOM 698 C C . ASP A 1 94 ? -4.189 -3.497 -5.782 1.00 89.50 94 ASP A C 1
ATOM 700 O O . ASP A 1 94 ? -4.627 -3.870 -4.686 1.00 89.50 94 ASP A O 1
ATOM 704 N N . PHE A 1 95 ? -2.917 -3.657 -6.142 1.00 87.31 95 PHE A N 1
ATOM 705 C CA . PHE A 1 95 ? -1.908 -4.273 -5.296 1.00 87.31 95 PHE A CA 1
ATOM 706 C C . PHE A 1 95 ? -1.707 -3.491 -3.993 1.00 87.31 95 PHE A C 1
ATOM 708 O O . PHE A 1 95 ? -1.887 -4.050 -2.906 1.00 87.31 95 PHE A O 1
ATOM 715 N N . THR A 1 96 ? -1.417 -2.188 -4.075 1.00 89.88 96 THR A N 1
ATOM 716 C CA . THR A 1 96 ? -1.189 -1.347 -2.890 1.00 89.88 96 THR A CA 1
ATOM 717 C C . THR A 1 96 ? -2.430 -1.294 -1.999 1.00 89.88 96 THR A C 1
ATOM 719 O O . THR A 1 96 ? -2.326 -1.369 -0.774 1.00 89.88 96 THR A O 1
ATOM 722 N N . THR A 1 97 ? -3.627 -1.259 -2.591 1.00 92.12 97 THR A N 1
ATOM 723 C CA . THR A 1 97 ? -4.892 -1.270 -1.842 1.00 92.12 97 THR A CA 1
ATOM 724 C C . THR A 1 97 ? -5.099 -2.581 -1.087 1.00 92.12 97 THR A C 1
ATOM 726 O O . THR A 1 97 ? -5.470 -2.571 0.091 1.00 92.12 97 THR A O 1
ATOM 729 N N . ARG A 1 98 ? -4.851 -3.728 -1.732 1.00 90.00 98 ARG A N 1
ATOM 730 C CA . ARG A 1 98 ? -4.934 -5.045 -1.079 1.00 90.00 98 ARG A CA 1
ATOM 731 C C . ARG A 1 98 ? -3.901 -5.164 0.037 1.00 90.00 98 ARG A C 1
ATOM 733 O O . ARG A 1 98 ? -4.255 -5.609 1.128 1.00 90.00 98 ARG A O 1
ATOM 740 N N . MET A 1 99 ? -2.672 -4.714 -0.206 1.00 88.00 99 MET A N 1
ATOM 741 C CA . MET A 1 99 ? -1.590 -4.706 0.778 1.00 88.00 99 MET A CA 1
ATOM 742 C C . MET A 1 99 ? -1.974 -3.894 2.021 1.00 88.00 99 MET A C 1
ATOM 744 O O . MET A 1 99 ? -1.956 -4.423 3.134 1.00 88.00 99 MET A O 1
ATOM 748 N N . ALA A 1 100 ? -2.424 -2.652 1.829 1.00 91.12 100 ALA A N 1
ATOM 749 C CA . ALA A 1 100 ? -2.832 -1.768 2.916 1.00 91.12 100 ALA A CA 1
ATOM 750 C C . ALA A 1 100 ? -3.984 -2.374 3.741 1.00 91.12 100 ALA A C 1
ATOM 752 O O . ALA A 1 100 ? -3.943 -2.402 4.974 1.00 91.12 100 ALA A O 1
ATOM 753 N N . LYS A 1 101 ? -4.991 -2.960 3.079 1.00 90.81 101 LYS A N 1
ATOM 754 C CA . LYS A 1 101 ? -6.101 -3.642 3.764 1.00 90.81 101 LYS A CA 1
ATOM 755 C C . LYS A 1 101 ? -5.631 -4.848 4.574 1.00 90.81 101 LYS A C 1
ATOM 757 O O . LYS A 1 101 ? -6.055 -5.022 5.716 1.00 90.81 101 LYS A O 1
ATOM 762 N N . VAL A 1 102 ? -4.754 -5.681 4.016 1.00 89.00 102 VAL A N 1
ATOM 763 C CA . VAL A 1 102 ? -4.226 -6.861 4.716 1.00 89.00 102 VAL A CA 1
ATOM 764 C C . VAL A 1 102 ? -3.410 -6.448 5.939 1.00 89.00 102 VAL A C 1
ATOM 766 O O . VAL A 1 102 ? -3.593 -7.033 7.008 1.00 89.00 102 VAL A O 1
ATOM 769 N N . LEU A 1 103 ? -2.552 -5.435 5.814 1.00 87.12 103 LEU A N 1
ATOM 770 C CA . LEU A 1 103 ? -1.738 -4.930 6.921 1.00 87.12 103 LEU A CA 1
ATOM 771 C C . LEU A 1 103 ? -2.602 -4.325 8.022 1.00 87.12 103 LEU A C 1
ATOM 773 O O . LEU A 1 103 ? -2.463 -4.702 9.183 1.00 87.12 103 LEU A O 1
ATOM 777 N N . THR A 1 104 ? -3.558 -3.475 7.651 1.00 90.38 104 THR A N 1
ATOM 778 C CA . THR A 1 104 ? -4.512 -2.877 8.591 1.00 90.38 104 THR A CA 1
ATOM 779 C C . THR A 1 104 ? -5.302 -3.945 9.344 1.00 90.38 104 THR A C 1
ATOM 781 O O . THR A 1 104 ? -5.429 -3.881 10.565 1.00 90.38 104 THR A O 1
ATOM 784 N N . ARG A 1 105 ? -5.785 -4.978 8.639 1.00 87.94 105 ARG A N 1
ATOM 785 C CA . ARG A 1 105 ? -6.527 -6.091 9.249 1.00 87.94 105 ARG A CA 1
ATOM 786 C C . ARG A 1 105 ? -5.655 -6.941 10.174 1.00 87.94 105 ARG A C 1
ATOM 788 O O . ARG A 1 105 ? -6.151 -7.453 11.172 1.00 87.94 105 ARG A O 1
ATOM 795 N N . LYS A 1 106 ? -4.372 -7.119 9.850 1.00 85.25 106 LYS A N 1
ATOM 796 C CA . LYS A 1 106 ? -3.437 -7.915 10.661 1.00 85.25 106 LYS A CA 1
ATOM 797 C C . LYS A 1 106 ? -2.931 -7.174 11.893 1.00 85.25 106 LYS A C 1
ATOM 799 O O . LYS A 1 106 ? -2.721 -7.806 12.922 1.00 85.25 106 LYS A O 1
ATOM 804 N N . LEU A 1 107 ? -2.712 -5.869 11.774 1.00 84.25 107 LEU A N 1
ATOM 805 C CA . LEU A 1 107 ? -2.047 -5.056 12.793 1.00 84.25 107 LEU A CA 1
ATOM 806 C C . LEU A 1 107 ? -3.039 -4.230 13.623 1.00 84.25 107 LEU A C 1
ATOM 808 O O . LEU A 1 107 ? -2.639 -3.658 14.633 1.00 84.25 107 LEU A O 1
ATOM 812 N N . ALA A 1 108 ? -4.313 -4.168 13.211 1.00 87.00 108 ALA A N 1
ATOM 813 C CA . ALA A 1 108 ? -5.375 -3.373 13.838 1.00 87.00 108 ALA A CA 1
ATOM 814 C C . ALA A 1 108 ? -4.977 -1.901 14.071 1.00 87.00 108 ALA A C 1
ATOM 816 O O . ALA A 1 108 ? -5.446 -1.246 15.002 1.00 87.00 108 ALA A O 1
ATOM 817 N N . LYS A 1 109 ? -4.095 -1.380 13.212 1.00 88.12 109 LYS A N 1
ATOM 818 C CA . LYS A 1 109 ? -3.572 -0.012 13.227 1.00 88.12 109 LYS A CA 1
ATOM 819 C C . LYS A 1 109 ? -3.725 0.601 11.835 1.00 88.12 109 LYS A C 1
ATOM 821 O O . LYS A 1 109 ? -3.658 -0.144 10.855 1.00 88.12 109 LYS A O 1
ATOM 826 N N . PRO A 1 110 ? -3.902 1.927 11.732 1.00 91.56 110 PRO A N 1
ATOM 827 C CA . PRO A 1 110 ? -3.839 2.616 10.452 1.00 91.56 110 PRO A CA 1
ATOM 828 C C . PRO A 1 110 ? -2.496 2.366 9.765 1.00 91.56 110 PRO A C 1
ATOM 830 O O . PRO A 1 110 ? -1.446 2.446 10.411 1.00 91.56 110 PRO A O 1
ATOM 833 N N . CYS A 1 111 ? -2.516 2.087 8.466 1.00 92.06 111 CYS A N 1
ATOM 834 C CA . CYS A 1 111 ? -1.296 1.908 7.695 1.00 92.06 111 CYS A CA 1
ATOM 835 C C . CYS A 1 111 ? -1.280 2.766 6.436 1.00 92.06 111 CYS A C 1
ATOM 837 O O . CYS A 1 111 ? -2.287 2.941 5.751 1.00 92.06 111 CYS A O 1
ATOM 839 N N . TYR A 1 112 ? -0.095 3.249 6.112 1.00 93.44 112 TYR A N 1
ATOM 840 C CA . TYR A 1 112 ? 0.226 3.873 4.849 1.00 93.44 112 TYR A CA 1
ATOM 841 C C . TYR A 1 112 ? 1.087 2.886 4.076 1.00 93.44 112 TYR A C 1
ATOM 843 O O . TYR A 1 112 ? 2.066 2.361 4.607 1.00 93.44 112 TYR A O 1
ATOM 851 N N . SER A 1 113 ? 0.700 2.589 2.847 1.00 92.19 113 SER A N 1
ATOM 852 C CA . SER A 1 113 ? 1.437 1.683 1.976 1.00 92.19 113 SER A CA 1
ATOM 853 C C . SER A 1 113 ? 1.728 2.399 0.677 1.00 92.19 113 SER A C 1
ATOM 855 O O . SER A 1 113 ? 0.800 2.857 0.010 1.00 92.19 113 SER A O 1
ATOM 857 N N . ASN A 1 114 ? 3.001 2.490 0.320 1.00 90.88 114 ASN A N 1
ATOM 858 C CA . ASN A 1 114 ? 3.439 2.941 -0.991 1.00 90.88 114 ASN A CA 1
ATOM 859 C C . ASN A 1 114 ? 4.206 1.828 -1.697 1.00 90.88 114 ASN A C 1
ATOM 861 O O . ASN A 1 114 ? 4.877 0.999 -1.079 1.00 90.88 114 ASN A O 1
ATOM 865 N N . VAL A 1 115 ? 4.118 1.867 -3.015 1.00 88.19 115 VAL A N 1
ATOM 866 C CA . VAL A 1 115 ? 4.813 0.957 -3.915 1.00 88.19 115 VAL A CA 1
ATOM 867 C C . VAL A 1 115 ? 5.513 1.798 -4.968 1.00 88.19 115 VAL A C 1
ATOM 869 O O . VAL A 1 115 ? 4.951 2.789 -5.427 1.00 88.19 115 VAL A O 1
ATOM 872 N N . ALA A 1 116 ? 6.743 1.445 -5.320 1.00 84.25 116 ALA A N 1
ATOM 873 C CA . ALA A 1 116 ? 7.428 2.017 -6.470 1.00 84.25 116 ALA A CA 1
ATOM 874 C C . ALA A 1 116 ? 6.879 1.413 -7.774 1.00 84.25 116 ALA A C 1
ATOM 876 O O . ALA A 1 116 ? 6.499 0.245 -7.807 1.00 84.25 116 ALA A O 1
ATOM 877 N N . GLU A 1 117 ? 6.808 2.20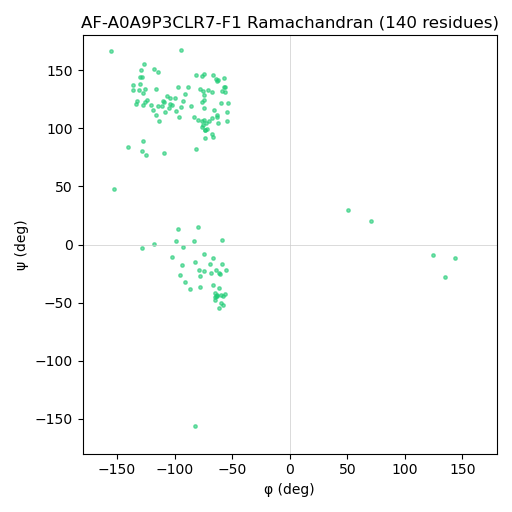3 -8.841 1.00 74.12 117 GLU A N 1
ATOM 878 C CA . GLU A 1 117 ? 6.124 1.836 -10.090 1.00 74.12 117 GLU A CA 1
ATOM 879 C C . GLU A 1 117 ? 6.763 0.642 -10.820 1.00 74.12 117 GLU A C 1
ATOM 881 O O . GLU A 1 117 ? 6.083 -0.074 -11.548 1.00 74.12 117 GLU A O 1
ATOM 886 N N . GLU A 1 118 ? 8.036 0.361 -10.552 1.00 67.44 118 GLU A N 1
ATOM 887 C CA . GLU A 1 118 ? 8.783 -0.769 -11.119 1.00 67.44 118 GLU A CA 1
ATOM 888 C C . GLU A 1 118 ? 8.398 -2.135 -10.511 1.00 67.44 118 GLU A C 1
ATOM 890 O O . GLU A 1 118 ? 8.792 -3.183 -11.022 1.00 67.44 118 GLU A O 1
ATOM 895 N N . VAL A 1 119 ? 7.581 -2.163 -9.449 1.00 60.97 119 VAL A N 1
ATOM 896 C CA . VAL A 1 119 ? 7.134 -3.422 -8.841 1.00 60.97 119 VAL A CA 1
ATOM 897 C C . VAL A 1 119 ? 6.092 -4.090 -9.738 1.00 60.97 119 VAL A C 1
ATOM 899 O O . VAL A 1 119 ? 4.898 -3.789 -9.696 1.00 60.97 119 VAL A O 1
ATOM 902 N N . MET A 1 120 ? 6.555 -5.053 -10.530 1.00 56.69 120 MET A N 1
ATOM 903 C CA . MET A 1 120 ? 5.724 -5.853 -11.417 1.00 56.69 120 MET A CA 1
ATOM 904 C C . MET A 1 120 ? 4.788 -6.770 -10.600 1.00 56.69 120 MET A C 1
ATOM 906 O O . MET A 1 120 ? 5.209 -7.748 -9.980 1.00 56.69 120 MET A O 1
ATOM 910 N N . GLU A 1 121 ? 3.484 -6.466 -10.601 1.00 53.81 121 GLU A N 1
ATOM 911 C CA . GLU A 1 121 ? 2.437 -7.155 -9.815 1.00 53.81 121 GLU A CA 1
ATOM 912 C C . GLU A 1 121 ? 2.373 -8.681 -10.062 1.00 53.81 121 GLU A C 1
ATOM 914 O O . GLU A 1 121 ? 1.883 -9.454 -9.233 1.00 53.81 121 GLU A O 1
ATOM 919 N N . SER A 1 122 ? 2.889 -9.162 -11.198 1.00 48.53 122 SER A N 1
ATOM 920 C CA . SER A 1 122 ? 2.912 -10.589 -11.531 1.00 48.53 122 SER A CA 1
ATOM 921 C C . SER A 1 122 ? 3.839 -11.427 -10.649 1.00 48.53 122 SER A C 1
ATOM 923 O O . SER A 1 122 ? 3.601 -12.632 -10.510 1.00 48.53 122 SER A O 1
ATOM 925 N N . GLU A 1 123 ? 4.868 -10.830 -10.048 1.00 52.09 123 GLU A N 1
ATOM 926 C CA . GLU A 1 123 ? 5.898 -11.567 -9.305 1.00 52.09 123 GLU A CA 1
ATOM 927 C C . GLU A 1 123 ? 5.620 -11.641 -7.797 1.00 52.09 123 GLU A C 1
ATOM 929 O O . GLU A 1 123 ? 5.948 -12.638 -7.153 1.00 52.09 123 GLU A O 1
ATOM 934 N N . THR A 1 124 ? 4.889 -10.674 -7.237 1.00 54.28 124 THR A N 1
ATOM 935 C CA . THR A 1 124 ? 4.528 -10.611 -5.806 1.00 54.28 124 THR A CA 1
ATOM 936 C C . THR A 1 124 ? 3.305 -11.447 -5.417 1.00 54.28 124 THR A C 1
ATOM 938 O O . THR A 1 124 ? 2.932 -11.480 -4.243 1.00 54.28 124 THR A O 1
ATOM 941 N N . LYS A 1 125 ? 2.707 -12.207 -6.348 1.00 50.19 125 LYS A N 1
ATOM 942 C CA . LYS A 1 125 ? 1.546 -13.088 -6.078 1.00 50.19 125 LYS A CA 1
ATOM 943 C C . LYS A 1 125 ? 1.802 -14.164 -5.008 1.00 50.19 125 LYS A C 1
ATOM 945 O O . LYS A 1 125 ? 0.846 -14.717 -4.472 1.00 50.19 125 LYS A O 1
ATOM 950 N N . GLY A 1 126 ? 3.066 -14.446 -4.683 1.00 50.25 126 GLY A N 1
ATOM 951 C CA . GLY A 1 126 ? 3.475 -15.362 -3.613 1.00 50.25 126 GLY A CA 1
ATOM 952 C C . GLY A 1 126 ? 3.865 -14.691 -2.292 1.00 50.25 126 GLY A C 1
ATOM 953 O O . GLY A 1 126 ? 4.289 -15.394 -1.378 1.00 50.25 126 GLY A O 1
ATOM 954 N N . PHE A 1 127 ? 3.762 -13.360 -2.164 1.00 52.44 127 PHE A N 1
ATOM 955 C CA . PHE A 1 127 ? 4.186 -12.662 -0.950 1.00 52.44 127 PHE A CA 1
ATOM 956 C C . PHE A 1 127 ? 3.196 -12.904 0.196 1.00 52.44 127 PHE A C 1
ATOM 958 O O . PHE A 1 127 ? 2.199 -12.200 0.384 1.00 52.44 127 PHE A O 1
ATOM 965 N N . VAL A 1 128 ? 3.472 -13.947 0.976 1.00 54.47 128 VAL A N 1
ATOM 966 C CA . VAL A 1 128 ? 2.733 -14.271 2.192 1.00 54.47 128 VAL A CA 1
ATOM 967 C C . VAL A 1 128 ? 3.295 -13.422 3.326 1.00 54.47 128 VAL A C 1
ATOM 969 O O . VAL A 1 128 ? 4.397 -13.658 3.807 1.00 54.47 128 VAL A O 1
ATOM 972 N N . ILE A 1 129 ? 2.515 -12.448 3.800 1.00 55.50 129 ILE A N 1
ATOM 973 C CA . ILE A 1 129 ? 2.826 -11.748 5.054 1.00 55.50 129 ILE A CA 1
ATOM 974 C C . ILE A 1 129 ? 2.688 -12.761 6.201 1.00 55.50 129 ILE A C 1
ATOM 976 O O . ILE A 1 129 ? 1.588 -12.967 6.734 1.00 55.50 129 ILE A O 1
ATOM 980 N N . THR A 1 130 ? 3.780 -13.417 6.576 1.00 44.88 130 THR A N 1
ATOM 981 C CA . THR A 1 130 ? 3.860 -14.235 7.790 1.00 44.88 130 THR A CA 1
ATOM 982 C C . THR A 1 130 ? 3.633 -13.325 8.998 1.00 44.88 130 THR A C 1
ATOM 984 O O . THR A 1 130 ? 4.007 -12.153 8.979 1.00 44.88 130 THR A O 1
ATOM 987 N N . ARG A 1 131 ? 2.912 -13.802 10.022 1.00 43.94 131 ARG A N 1
ATOM 988 C CA . ARG A 1 131 ? 2.498 -12.962 11.160 1.00 43.94 131 ARG A CA 1
ATOM 989 C C . ARG A 1 131 ? 3.711 -12.269 11.793 1.00 43.94 131 ARG A C 1
ATOM 991 O O . ARG A 1 131 ? 4.521 -12.935 12.425 1.00 43.94 131 ARG A O 1
ATOM 998 N N . TYR A 1 132 ? 3.776 -10.942 11.702 1.00 42.16 132 TYR A N 1
ATOM 999 C CA . TYR A 1 132 ? 4.689 -10.157 12.525 1.00 42.16 132 TYR A CA 1
ATOM 1000 C C . TYR A 1 132 ? 4.179 -10.197 13.969 1.00 42.16 132 TYR A C 1
ATOM 1002 O O . TYR A 1 132 ? 3.140 -9.609 14.283 1.00 42.16 132 TYR A O 1
ATOM 1010 N N . ARG A 1 133 ? 4.857 -10.955 14.839 1.00 42.81 133 ARG A N 1
ATOM 1011 C CA . ARG A 1 133 ? 4.652 -10.860 16.286 1.00 42.81 133 ARG A CA 1
ATOM 1012 C C . ARG A 1 133 ? 5.542 -9.732 16.810 1.00 42.81 133 ARG A C 1
ATOM 1014 O O . ARG A 1 133 ? 6.759 -9.829 16.668 1.00 42.81 133 ARG A O 1
ATOM 1021 N N . PRO A 1 134 ? 4.977 -8.678 17.420 1.00 37.78 134 PRO A N 1
ATOM 1022 C CA . PRO A 1 134 ? 5.795 -7.681 18.093 1.00 37.78 134 PRO A CA 1
ATOM 1023 C C . PRO A 1 134 ? 6.526 -8.369 19.257 1.00 37.78 134 PRO A C 1
ATOM 1025 O O . PRO A 1 134 ? 5.882 -8.826 20.198 1.00 37.78 134 PRO A O 1
ATOM 1028 N N . GLY A 1 135 ? 7.852 -8.508 19.153 1.00 45.12 135 GLY A N 1
ATOM 1029 C CA . GLY A 1 135 ? 8.710 -9.067 20.209 1.00 45.12 135 GLY A CA 1
ATOM 1030 C C . GLY A 1 135 ? 9.583 -10.266 19.822 1.00 45.12 135 GLY A C 1
ATOM 1031 O O . GLY A 1 135 ? 10.457 -10.627 20.603 1.00 45.12 135 GLY A O 1
ATOM 1032 N N . THR A 1 136 ? 9.413 -10.869 18.643 1.00 43.62 136 THR A N 1
ATOM 1033 C CA . THR A 1 136 ? 10.331 -11.922 18.165 1.00 43.62 136 THR A CA 1
ATOM 1034 C C . THR A 1 136 ? 11.345 -11.334 17.195 1.00 43.62 136 THR A C 1
ATOM 1036 O O . THR A 1 136 ? 10.986 -10.839 16.127 1.00 43.62 136 THR A O 1
ATOM 1039 N N . SER A 1 137 ? 12.613 -11.368 17.605 1.00 42.31 137 SER A N 1
ATOM 1040 C CA . SER A 1 137 ? 13.773 -11.034 16.780 1.00 42.31 137 SER A CA 1
ATOM 1041 C C . SER A 1 137 ? 13.804 -11.919 15.530 1.00 42.31 137 SER A C 1
ATOM 1043 O O . SER A 1 137 ? 13.493 -13.105 15.604 1.00 42.31 137 SER A O 1
ATOM 1045 N N . CYS A 1 138 ? 14.233 -11.365 14.391 1.00 41.75 138 CYS A N 1
ATOM 1046 C CA . CYS A 1 138 ? 14.356 -12.048 13.090 1.00 41.75 138 CYS A CA 1
ATOM 1047 C C . CYS A 1 138 ? 15.295 -13.281 13.088 1.00 41.75 138 CYS A C 1
ATOM 1049 O O . CYS A 1 138 ? 15.545 -13.856 12.036 1.00 41.75 138 CYS A O 1
ATOM 1051 N N . ARG A 1 139 ? 15.850 -13.674 14.242 1.00 42.81 139 ARG A N 1
ATOM 1052 C CA . ARG A 1 139 ? 16.738 -14.831 14.411 1.00 42.81 139 ARG A CA 1
ATOM 1053 C C . ARG A 1 139 ? 16.013 -16.172 14.561 1.00 42.81 139 ARG A C 1
ATOM 1055 O O . ARG A 1 139 ? 16.661 -17.193 14.381 1.00 42.81 139 ARG A O 1
ATOM 1062 N N . ASP A 1 140 ? 14.709 -16.177 14.836 1.00 35.84 140 ASP A N 1
ATOM 1063 C CA . ASP A 1 140 ? 13.968 -17.412 15.153 1.00 35.84 140 ASP A CA 1
ATOM 1064 C C . ASP A 1 140 ? 13.224 -18.034 13.950 1.00 35.84 140 ASP A C 1
ATOM 1066 O O . ASP A 1 140 ? 12.375 -18.905 14.127 1.00 35.84 140 ASP A O 1
ATOM 1070 N N . LEU A 1 141 ? 13.522 -17.597 12.720 1.00 47.25 141 LEU A N 1
ATOM 1071 C CA . LEU A 1 141 ? 13.108 -18.289 11.493 1.00 47.25 141 LEU A CA 1
ATOM 1072 C C . LEU A 1 141 ? 14.335 -18.919 10.818 1.00 47.25 141 LEU A C 1
ATOM 1074 O O . LEU A 1 141 ? 14.868 -18.371 9.854 1.00 47.25 141 LEU A O 1
ATOM 1078 N N . ALA A 1 142 ? 14.771 -20.058 11.353 1.00 33.75 142 ALA A N 1
ATOM 1079 C CA . ALA A 1 142 ? 15.647 -21.023 10.690 1.00 33.75 142 ALA A CA 1
ATOM 1080 C C . ALA A 1 142 ? 14.916 -22.366 10.589 1.00 33.75 142 ALA A C 1
ATOM 1082 O O . ALA A 1 142 ? 14.215 -22.716 11.568 1.00 33.75 142 ALA A O 1
#

Sequence (142 aa):
MAISTETQATVNGTHTDSKPLELAIDLPRSPGLKLNLHLTILANSILLFLTSTDSDALPNSAVQMGSFVYALPDRYNPSQPMSTALYTAPSSLDFTTRMAKVLTRKLAKPCYSNVAEEVMESETKGFVITRYRPGTSCRDLA

Organism: NCBI:txid84275

Mean predicted aligned error: 12.33 Å

pLDDT: mean 72.44, std 18.71, range [32.38, 95.12]

Secondary structure (DSSP, 8-state):
-----------TT-------EEEEEE-TTSTTEEEEEEEEE-SS-EEEEEEEEETTSPTT--PPEEEEEEEE--SS-TTS-EEEEEE--TTTHHHHHHHHHHHHHHHSS-EEEEEETT--TTTGGG-------TT--TTS--

Nearest PDB structures (foldseek):
  2z5c-assembly2_D  TM=7.546E-01  e=5.156E-06  Saccharomyces cerevisiae
  2z5b-assembly1_A  TM=7.726E-01  e=1.298E-04  Saccharomyces cerevisiae
  4l21-assembly1_A  TM=6.800E-01  e=4.187E+00  Cimex lectularius
  1yjh-assembly1_A  TM=3.181E-01  e=1.545E+00  Cimex lectularius
  4l20-assembly1_A  TM=3.632E-01  e=2.329E+00  Cimex lectularius